Protein AF-A0A8W8LJ00-F1 (afdb_monomer)

Mean predicted aligned error: 9.7 Å

Nearest PDB structures (foldseek):
  7pic-assembly1_A  TM=2.547E-01  e=9.062E+00  Mycoplasmoides pneumoniae M129

Structure (mmCIF, N/CA/C/O backbone):
data_AF-A0A8W8LJ00-F1
#
_entry.id   AF-A0A8W8LJ00-F1
#
loop_
_atom_site.group_PDB
_atom_site.id
_atom_site.type_symbol
_atom_site.label_atom_id
_atom_site.label_alt_id
_atom_site.label_comp_id
_atom_site.label_asym_id
_atom_site.label_entity_id
_atom_site.label_seq_id
_atom_site.pdbx_PDB_ins_code
_atom_site.Cartn_x
_atom_site.Cartn_y
_atom_site.Cartn_z
_atom_site.occupancy
_atom_site.B_iso_or_equiv
_atom_site.auth_seq_id
_atom_site.auth_comp_id
_atom_site.auth_asym_id
_atom_site.auth_atom_id
_atom_site.pdbx_PDB_model_num
ATOM 1 N N . THR A 1 1 ? -3.989 -19.720 -10.627 1.00 68.12 1 THR A N 1
ATOM 2 C CA . THR A 1 1 ? -3.334 -18.5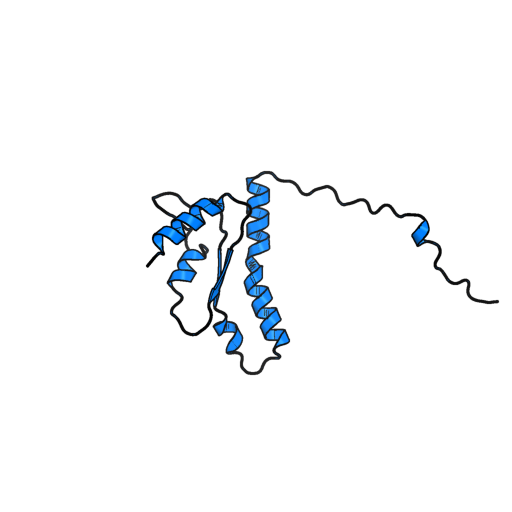19 -10.077 1.00 68.12 1 THR A CA 1
ATOM 3 C C . THR A 1 1 ? -3.760 -18.371 -8.631 1.00 68.12 1 THR A C 1
ATOM 5 O O . THR A 1 1 ? -4.841 -18.820 -8.272 1.00 68.12 1 THR A O 1
ATOM 8 N N . ASP A 1 2 ? -2.884 -17.830 -7.802 1.00 89.31 2 ASP A N 1
ATOM 9 C CA . ASP A 1 2 ? -2.970 -17.682 -6.340 1.00 89.31 2 ASP A CA 1
ATOM 10 C C . ASP A 1 2 ? -3.616 -16.356 -5.892 1.00 89.31 2 ASP A C 1
ATOM 12 O O . ASP A 1 2 ? -3.617 -16.014 -4.712 1.00 89.31 2 ASP A O 1
ATOM 16 N N . MET A 1 3 ? -4.223 -15.628 -6.835 1.00 89.81 3 MET A N 1
ATOM 17 C CA . MET A 1 3 ? -4.855 -14.330 -6.599 1.00 89.81 3 MET A CA 1
ATOM 18 C C . MET A 1 3 ? -5.881 -14.336 -5.448 1.00 89.81 3 MET A C 1
ATOM 20 O O . MET A 1 3 ? -5.798 -13.458 -4.593 1.00 89.81 3 MET A O 1
ATOM 24 N N . PRO A 1 4 ? -6.810 -15.311 -5.332 1.00 91.50 4 PRO A N 1
ATOM 25 C CA . PRO A 1 4 ? -7.761 -15.327 -4.216 1.00 91.50 4 PRO A CA 1
ATOM 26 C C . PRO A 1 4 ? -7.085 -15.415 -2.840 1.00 91.50 4 PRO A C 1
ATOM 28 O O . PRO A 1 4 ? -7.538 -14.783 -1.884 1.00 91.50 4 PRO A O 1
ATOM 31 N N . GLN A 1 5 ? -6.001 -16.190 -2.743 1.00 94.31 5 GLN A N 1
ATOM 32 C CA . GLN A 1 5 ? -5.208 -16.350 -1.527 1.00 94.31 5 GLN A CA 1
ATOM 33 C C . GLN A 1 5 ? -4.445 -15.062 -1.202 1.00 94.31 5 GLN A C 1
ATOM 35 O O . GLN A 1 5 ? -4.413 -14.654 -0.042 1.00 94.31 5 GLN A O 1
ATOM 40 N N . THR A 1 6 ? -3.897 -14.392 -2.216 1.00 94.50 6 THR A N 1
ATOM 41 C CA . THR A 1 6 ? -3.239 -13.087 -2.073 1.00 94.50 6 THR A CA 1
ATOM 42 C C . THR A 1 6 ? -4.218 -12.019 -1.585 1.00 94.50 6 THR A C 1
ATOM 44 O O . THR A 1 6 ? -3.932 -11.345 -0.596 1.00 94.50 6 THR A O 1
ATOM 47 N N . CYS A 1 7 ? -5.414 -11.924 -2.179 1.00 93.25 7 CYS A N 1
ATOM 48 C CA . CYS A 1 7 ? -6.451 -10.998 -1.716 1.00 93.25 7 CYS A CA 1
ATOM 49 C C . CYS A 1 7 ? -6.849 -11.273 -0.260 1.00 93.25 7 CYS A C 1
ATOM 51 O O . CYS A 1 7 ? -6.985 -10.350 0.539 1.00 93.25 7 CYS A O 1
ATOM 53 N N . GLU A 1 8 ? -7.019 -12.545 0.114 1.00 95.12 8 GLU A N 1
ATOM 54 C CA . GLU A 1 8 ? -7.324 -12.927 1.496 1.00 95.12 8 GLU A CA 1
ATOM 55 C C . GLU A 1 8 ? -6.205 -12.533 2.469 1.00 95.12 8 GLU A C 1
ATOM 57 O O . GLU A 1 8 ? -6.487 -12.014 3.552 1.00 95.12 8 GLU A O 1
ATOM 62 N N . ALA A 1 9 ? -4.943 -12.736 2.087 1.00 95.62 9 ALA A N 1
ATOM 63 C CA . ALA A 1 9 ? -3.793 -12.351 2.895 1.00 95.62 9 ALA A CA 1
ATOM 64 C C . ALA A 1 9 ? -3.729 -10.831 3.108 1.00 95.62 9 ALA A C 1
ATOM 66 O O . ALA A 1 9 ? -3.558 -10.391 4.245 1.00 95.62 9 ALA A O 1
ATOM 67 N N . ILE A 1 10 ? -3.940 -10.038 2.054 1.00 95.94 10 ILE A N 1
ATOM 68 C CA . ILE A 1 10 ? -3.941 -8.568 2.126 1.00 95.94 10 ILE A CA 1
ATOM 69 C C . ILE A 1 10 ? -5.099 -8.069 2.996 1.00 95.94 10 ILE A C 1
ATOM 71 O O . ILE A 1 10 ? -4.882 -7.276 3.912 1.00 95.94 10 ILE A O 1
ATOM 75 N N . VAL A 1 11 ? -6.316 -8.591 2.798 1.00 96.00 11 VAL A N 1
ATOM 76 C CA . VAL A 1 11 ? -7.485 -8.226 3.619 1.00 96.00 11 VAL A CA 1
ATOM 77 C C . VAL A 1 11 ? -7.238 -8.521 5.102 1.00 96.00 11 VAL A C 1
ATOM 79 O O . VAL A 1 11 ? -7.583 -7.707 5.957 1.00 96.00 11 VAL A O 1
ATOM 82 N N . ASN A 1 12 ? -6.606 -9.652 5.430 1.00 95.12 12 ASN A N 1
ATOM 83 C CA . ASN A 1 12 ? -6.240 -9.973 6.813 1.00 95.12 12 ASN A CA 1
ATOM 84 C C . ASN A 1 12 ? -5.144 -9.038 7.360 1.00 95.12 12 ASN A C 1
ATOM 86 O O . ASN A 1 12 ? -5.202 -8.621 8.522 1.00 95.12 12 ASN A O 1
ATOM 90 N N . ALA A 1 13 ? -4.161 -8.693 6.529 1.00 96.19 13 ALA A N 1
ATOM 91 C CA . ALA A 1 13 ? -3.052 -7.819 6.891 1.00 96.19 13 ALA A CA 1
ATOM 92 C C . ALA A 1 13 ? -3.459 -6.345 7.058 1.00 96.19 13 ALA A C 1
ATOM 94 O O . ALA A 1 13 ? -2.775 -5.615 7.773 1.00 96.19 13 ALA A O 1
ATOM 95 N N . ALA A 1 14 ? -4.593 -5.912 6.494 1.00 95.44 14 ALA A N 1
ATOM 96 C CA . ALA A 1 14 ? -5.076 -4.526 6.563 1.00 95.44 14 ALA A CA 1
ATOM 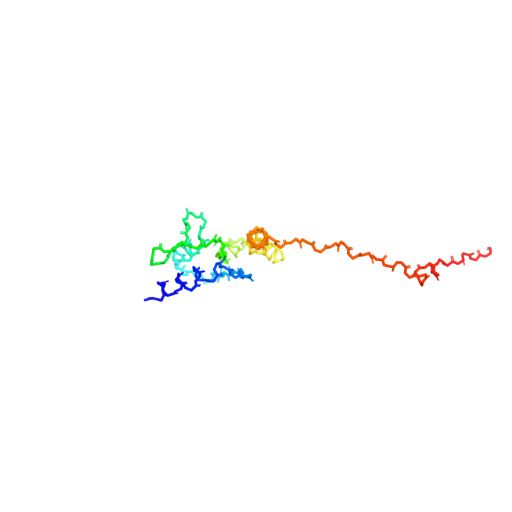97 C C . ALA A 1 14 ? -5.287 -3.998 7.995 1.00 95.44 14 ALA A C 1
ATOM 99 O O . ALA A 1 14 ? -5.273 -2.790 8.236 1.00 95.44 14 ALA A O 1
ATOM 100 N N . SER A 1 15 ? -5.412 -4.890 8.977 1.00 94.81 15 SER A N 1
ATOM 101 C CA . SER A 1 15 ? -5.525 -4.534 10.396 1.00 94.81 15 SER A CA 1
ATOM 102 C C . SER A 1 15 ? -4.173 -4.278 11.095 1.00 94.81 15 SER A C 1
ATOM 104 O O . SER A 1 15 ? -4.145 -3.741 12.209 1.00 94.81 15 SER A O 1
ATOM 106 N N . LEU A 1 16 ? -3.052 -4.645 10.465 1.00 96.50 16 LEU A N 1
ATOM 107 C CA . LEU A 1 16 ? -1.694 -4.603 11.020 1.00 96.50 16 LEU A CA 1
ATOM 108 C C . LEU A 1 16 ? -0.959 -3.300 10.651 1.00 96.50 16 LEU A C 1
ATOM 110 O O . LEU A 1 16 ? -1.313 -2.666 9.658 1.00 96.50 16 LEU A O 1
ATOM 114 N N . PRO A 1 17 ? 0.093 -2.898 11.394 1.00 95.81 17 PRO A N 1
ATOM 115 C CA . PRO A 1 17 ? 0.977 -1.791 11.013 1.00 95.81 17 PRO A CA 1
ATOM 116 C C . PRO A 1 17 ? 1.895 -2.194 9.846 1.00 95.81 17 PRO A C 1
ATOM 118 O O . PRO A 1 17 ? 3.112 -2.279 10.001 1.00 95.81 17 PRO A O 1
ATOM 121 N N . LEU A 1 18 ? 1.304 -2.501 8.694 1.00 96.38 18 LEU A N 1
ATOM 122 C CA . LEU A 1 18 ? 1.982 -2.964 7.492 1.00 96.38 18 LEU A CA 1
ATOM 123 C C . LEU A 1 18 ? 1.492 -2.166 6.282 1.00 96.38 18 LEU A C 1
ATOM 125 O O . LEU A 1 18 ? 0.289 -1.958 6.130 1.00 96.38 18 LEU A O 1
ATOM 129 N N . SER A 1 19 ? 2.447 -1.786 5.438 1.00 95.81 19 SER A N 1
ATOM 130 C CA . SER A 1 19 ? 2.252 -1.287 4.078 1.00 95.81 19 SER A CA 1
ATOM 131 C C . SER A 1 19 ? 3.043 -2.185 3.127 1.00 95.81 19 SER A C 1
ATOM 133 O O . SER A 1 19 ? 4.129 -2.655 3.479 1.00 95.81 19 SER A O 1
ATOM 135 N N . ILE A 1 20 ? 2.495 -2.449 1.949 1.00 95.44 20 ILE A N 1
ATOM 136 C CA . ILE A 1 20 ? 3.018 -3.370 0.942 1.00 95.44 20 ILE A CA 1
ATOM 137 C C . ILE A 1 20 ? 3.229 -2.571 -0.338 1.00 95.44 20 ILE A C 1
ATOM 139 O O . ILE A 1 20 ? 2.303 -1.961 -0.848 1.00 95.44 20 ILE A O 1
ATOM 143 N N . ILE A 1 21 ? 4.440 -2.610 -0.880 1.00 94.88 21 ILE A N 1
ATOM 144 C CA . ILE A 1 21 ? 4.742 -2.029 -2.188 1.00 94.88 21 ILE A CA 1
ATOM 145 C C . ILE A 1 21 ? 5.003 -3.182 -3.151 1.00 94.88 21 ILE A C 1
ATOM 147 O O . ILE A 1 21 ? 5.846 -4.042 -2.877 1.00 94.88 21 ILE A O 1
ATOM 151 N N . ILE A 1 22 ? 4.308 -3.186 -4.284 1.00 93.81 22 ILE A N 1
ATOM 152 C CA . ILE A 1 22 ? 4.499 -4.146 -5.368 1.00 93.81 22 ILE A CA 1
ATOM 153 C C . ILE A 1 22 ? 5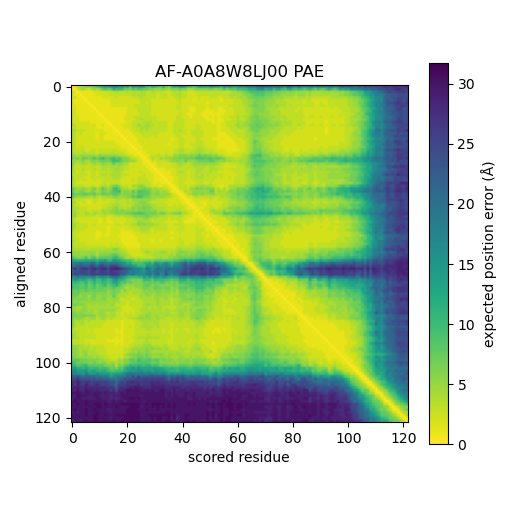.105 -3.401 -6.557 1.00 93.81 22 ILE A C 1
ATOM 155 O O . ILE A 1 22 ? 4.479 -2.519 -7.132 1.00 93.81 22 ILE A O 1
ATOM 159 N N . VAL A 1 23 ? 6.325 -3.771 -6.951 1.00 92.75 23 VAL A N 1
ATOM 160 C CA . VAL A 1 23 ? 6.999 -3.170 -8.112 1.00 92.75 23 VAL A CA 1
ATOM 161 C C . VAL A 1 23 ? 6.947 -4.133 -9.293 1.00 92.75 23 VAL A C 1
ATOM 163 O O . VAL A 1 23 ? 7.544 -5.210 -9.256 1.00 92.75 23 VAL A O 1
ATOM 166 N N . GLY A 1 24 ? 6.244 -3.737 -10.352 1.00 92.44 24 GLY A N 1
ATOM 167 C CA . GLY A 1 24 ? 6.164 -4.487 -11.603 1.00 92.44 24 GLY A CA 1
ATOM 168 C C . GLY A 1 24 ? 7.374 -4.213 -12.495 1.00 92.44 24 GLY A C 1
ATOM 169 O O . GLY A 1 24 ? 7.621 -3.069 -12.873 1.00 92.44 24 GLY A O 1
ATOM 170 N N . VAL A 1 25 ? 8.120 -5.255 -12.868 1.00 90.94 25 VAL A N 1
ATOM 171 C CA . VAL A 1 25 ? 9.271 -5.160 -13.784 1.00 90.94 25 VAL A CA 1
ATOM 172 C C . VAL A 1 25 ? 9.005 -5.910 -15.091 1.00 90.94 25 VAL A C 1
ATOM 174 O O . VAL A 1 25 ? 8.368 -6.962 -15.095 1.00 90.94 25 VAL A O 1
ATOM 177 N N . GLY A 1 26 ? 9.514 -5.378 -16.205 1.00 89.19 26 GLY A N 1
ATOM 178 C CA . GLY A 1 26 ? 9.322 -5.948 -17.5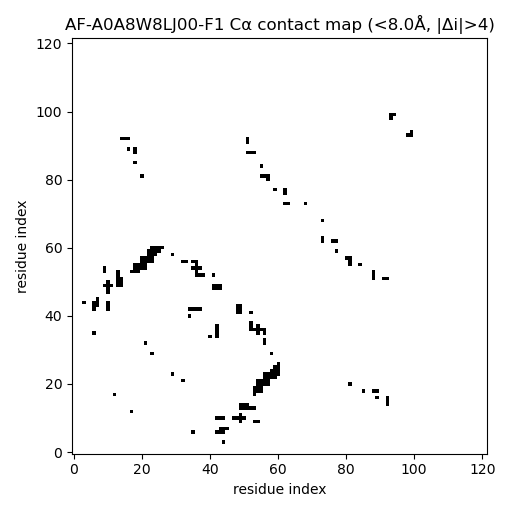42 1.00 89.19 26 GLY A CA 1
ATOM 179 C C . GLY A 1 26 ? 7.955 -5.646 -18.171 1.00 89.19 26 GLY A C 1
ATOM 180 O O . GLY A 1 26 ? 7.220 -4.757 -17.733 1.00 89.19 26 GLY A O 1
ATOM 181 N N . ASP A 1 27 ? 7.623 -6.406 -19.215 1.00 89.50 27 ASP A N 1
ATOM 182 C CA . ASP A 1 27 ? 6.500 -6.128 -20.127 1.00 89.50 27 ASP A CA 1
ATOM 183 C C . ASP A 1 27 ? 5.289 -7.050 -19.911 1.00 89.50 27 ASP A C 1
ATOM 185 O O . ASP A 1 27 ? 4.470 -7.245 -20.806 1.00 89.50 27 ASP A O 1
ATOM 189 N N . ALA A 1 28 ? 5.170 -7.647 -18.723 1.00 90.25 28 ALA A N 1
ATOM 190 C CA . ALA A 1 28 ? 4.020 -8.477 -18.380 1.00 90.25 28 ALA A CA 1
ATOM 191 C C . ALA A 1 28 ? 2.734 -7.642 -18.225 1.00 90.25 28 ALA A C 1
ATOM 193 O O . ALA A 1 28 ? 2.774 -6.434 -17.972 1.00 90.25 28 ALA A O 1
ATOM 194 N N . ASP A 1 29 ? 1.589 -8.307 -18.347 1.00 89.69 29 ASP A N 1
ATOM 195 C CA . ASP A 1 29 ? 0.295 -7.720 -18.013 1.00 89.69 29 ASP A CA 1
ATOM 196 C C . ASP A 1 29 ? 0.162 -7.561 -16.486 1.00 89.69 29 ASP A C 1
ATOM 198 O O . ASP A 1 29 ? 0.419 -8.502 -15.730 1.00 89.69 29 ASP A O 1
ATOM 202 N N . PHE A 1 30 ? -0.207 -6.359 -16.043 1.00 91.56 30 PHE A N 1
ATOM 203 C CA . PHE A 1 30 ? -0.290 -5.972 -14.633 1.00 91.56 30 PHE A CA 1
ATOM 204 C C . PHE A 1 30 ? -1.712 -5.629 -14.174 1.00 91.56 30 PHE A C 1
ATOM 206 O O . PHE A 1 30 ? -1.876 -5.188 -13.041 1.00 91.56 30 PHE A O 1
ATOM 213 N N . GLU A 1 31 ? -2.741 -5.904 -14.982 1.00 89.56 31 GLU A N 1
ATOM 214 C CA . GLU A 1 31 ? -4.153 -5.711 -14.599 1.00 89.56 31 GLU A CA 1
ATOM 215 C C . GLU A 1 31 ? -4.477 -6.311 -13.221 1.00 89.56 31 GLU A C 1
ATOM 217 O O . GLU A 1 31 ? -5.111 -5.697 -12.367 1.00 89.56 31 GLU A O 1
ATOM 222 N N . ALA A 1 32 ? -3.949 -7.505 -12.958 1.00 89.38 32 ALA A N 1
ATOM 223 C CA . ALA A 1 32 ? -4.074 -8.192 -11.680 1.00 89.38 32 ALA A CA 1
ATOM 224 C C . ALA A 1 32 ? -3.504 -7.403 -10.483 1.00 89.38 32 ALA A C 1
ATOM 226 O O . ALA A 1 32 ? -4.018 -7.542 -9.377 1.00 89.38 32 ALA A O 1
ATOM 227 N N . MET A 1 33 ? -2.440 -6.624 -10.679 1.00 90.06 33 MET A N 1
ATOM 228 C CA . MET A 1 33 ? -1.806 -5.841 -9.613 1.00 90.06 33 MET A CA 1
ATOM 229 C C . MET A 1 33 ? -2.556 -4.536 -9.351 1.00 90.06 33 MET A C 1
ATOM 231 O O . MET A 1 33 ? -2.701 -4.173 -8.190 1.00 90.06 33 MET A O 1
ATOM 235 N N . ASN A 1 34 ? -3.134 -3.921 -10.388 1.00 87.25 34 ASN A N 1
ATOM 236 C CA . ASN A 1 34 ? -4.021 -2.760 -10.241 1.00 87.25 34 ASN A CA 1
ATOM 237 C C . ASN A 1 34 ? -5.247 -3.095 -9.372 1.00 87.25 34 ASN A C 1
ATOM 239 O O . ASN A 1 34 ? -5.720 -2.274 -8.598 1.00 87.25 34 ASN A O 1
ATOM 243 N N . ILE A 1 35 ? -5.739 -4.338 -9.441 1.00 88.50 35 ILE A N 1
ATOM 244 C CA . ILE A 1 35 ? -6.825 -4.809 -8.564 1.00 88.50 35 ILE A CA 1
ATOM 245 C C . ILE A 1 35 ? -6.382 -4.872 -7.093 1.00 88.50 35 ILE A C 1
ATOM 247 O O . ILE A 1 35 ? -7.198 -4.648 -6.199 1.00 88.50 35 ILE A O 1
ATOM 251 N N . LEU A 1 36 ? -5.120 -5.225 -6.827 1.00 90.94 36 LEU A N 1
ATOM 252 C CA . LEU A 1 36 ? -4.603 -5.338 -5.460 1.00 90.94 36 LEU A CA 1
ATOM 253 C C . LEU A 1 36 ? -4.366 -3.979 -4.802 1.00 90.94 36 LEU A C 1
ATOM 255 O O . LEU A 1 36 ? -4.418 -3.927 -3.576 1.00 90.94 36 LEU A O 1
ATOM 259 N N . ASP A 1 37 ? -4.133 -2.940 -5.605 1.00 88.94 37 ASP A N 1
ATOM 260 C CA . ASP A 1 37 ? -3.856 -1.563 -5.182 1.00 88.94 37 ASP A CA 1
ATOM 261 C C . ASP A 1 37 ? -5.007 -0.930 -4.393 1.00 88.94 37 ASP A C 1
ATOM 263 O O . ASP A 1 37 ? -4.791 -0.145 -3.492 1.00 88.94 37 ASP A O 1
ATOM 267 N N . GLY A 1 38 ? -6.254 -1.336 -4.658 1.00 81.75 38 GLY A N 1
ATOM 268 C CA . GLY A 1 38 ? -7.389 -0.981 -3.797 1.00 81.75 38 GLY A CA 1
ATOM 269 C C . GLY A 1 38 ? -7.927 0.452 -3.930 1.00 81.75 38 GLY A C 1
ATOM 270 O O . GLY A 1 38 ? -8.973 0.734 -3.331 1.00 81.75 38 GLY A O 1
ATOM 271 N N . ASP A 1 39 ? -7.299 1.288 -4.763 1.00 81.12 39 ASP A N 1
ATOM 272 C CA . ASP A 1 39 ? -7.669 2.684 -5.039 1.00 81.12 39 ASP A CA 1
ATOM 273 C C . ASP A 1 39 ? -9.080 2.857 -5.610 1.00 81.12 39 ASP A C 1
ATOM 275 O O . ASP A 1 39 ? -9.903 3.600 -5.067 1.00 81.12 39 ASP A O 1
ATOM 279 N N . ASP A 1 40 ? -9.392 2.141 -6.695 1.00 80.19 40 ASP A N 1
ATOM 280 C CA . ASP A 1 40 ? -10.700 2.233 -7.353 1.00 80.19 40 ASP A CA 1
ATOM 281 C C . ASP A 1 40 ? -11.794 1.527 -6.542 1.00 80.19 40 ASP A C 1
ATOM 283 O O . ASP A 1 40 ? -12.936 1.988 -6.431 1.00 80.19 40 ASP A O 1
ATOM 287 N N . VAL A 1 41 ? -11.457 0.358 -5.992 1.00 84.50 41 VAL A N 1
ATOM 288 C CA . VAL A 1 41 ? -12.389 -0.512 -5.276 1.00 84.50 41 VAL A CA 1
ATOM 289 C C . VAL A 1 41 ? -11.687 -1.136 -4.083 1.00 84.50 41 VAL A C 1
ATOM 291 O O . VAL A 1 41 ? -10.744 -1.909 -4.230 1.00 84.50 41 VAL A O 1
ATOM 294 N N . ARG A 1 42 ? -12.241 -0.891 -2.889 1.00 90.56 42 ARG A N 1
ATOM 295 C CA . ARG A 1 42 ? -11.741 -1.475 -1.641 1.00 90.56 42 ARG A CA 1
ATOM 296 C C . ARG A 1 42 ? -11.628 -2.995 -1.770 1.00 90.56 42 ARG A C 1
ATOM 298 O O . ARG A 1 42 ? -12.637 -3.684 -1.953 1.00 90.56 42 ARG A O 1
ATOM 305 N N . LEU A 1 43 ? -10.411 -3.511 -1.600 1.00 92.62 43 LEU A N 1
ATOM 306 C CA . LEU A 1 43 ? -10.139 -4.938 -1.715 1.00 92.62 43 LEU A CA 1
ATOM 307 C C . LEU A 1 43 ? -11.018 -5.746 -0.750 1.00 92.62 43 LEU A C 1
ATOM 309 O O . LEU A 1 43 ? -11.194 -5.389 0.420 1.00 92.62 43 LEU A O 1
ATOM 313 N N . SER A 1 44 ? -11.571 -6.854 -1.240 1.00 91.81 44 SER A N 1
ATOM 314 C CA . SER A 1 44 ? -12.413 -7.739 -0.442 1.00 91.81 44 SER A CA 1
ATOM 315 C C . SER A 1 44 ? -12.113 -9.207 -0.706 1.00 91.81 44 SER A C 1
ATOM 317 O O . SER A 1 44 ? -11.686 -9.604 -1.789 1.00 91.81 44 SER A O 1
ATOM 319 N N . SER A 1 45 ? -12.334 -10.033 0.313 1.00 91.94 45 SER A N 1
ATOM 320 C CA . SER A 1 45 ? -12.209 -11.482 0.218 1.00 91.94 45 SER A CA 1
ATOM 321 C C . SER A 1 45 ? -13.256 -12.150 1.098 1.00 91.94 45 SER A C 1
ATOM 323 O O . SER A 1 45 ? -13.429 -11.800 2.268 1.00 91.94 45 SER A O 1
ATOM 325 N N . ARG A 1 46 ? -13.992 -13.110 0.520 1.00 89.31 46 ARG A N 1
ATOM 326 C CA . ARG A 1 46 ? -15.047 -13.888 1.199 1.00 89.31 46 ARG A CA 1
ATOM 327 C C . ARG A 1 46 ? -16.074 -13.011 1.939 1.00 89.31 46 ARG A C 1
ATOM 329 O O . ARG A 1 46 ? -16.493 -13.335 3.047 1.00 89.31 46 ARG A O 1
ATOM 336 N N . GLY A 1 47 ? -16.450 -11.879 1.339 1.00 88.75 47 GLY A N 1
ATOM 337 C CA . GLY A 1 47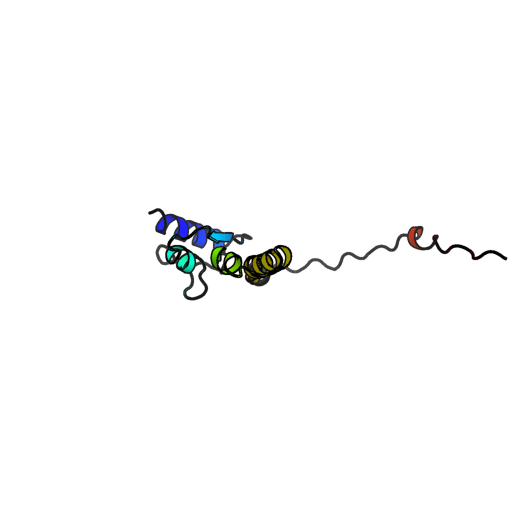 ? -17.431 -10.941 1.897 1.00 88.75 47 GLY A CA 1
ATOM 338 C C . GLY A 1 47 ? -16.904 -10.011 2.996 1.00 88.75 47 GLY A C 1
ATOM 339 O O . GLY A 1 47 ? -17.687 -9.251 3.560 1.00 88.75 47 GLY A O 1
ATOM 340 N N . ARG A 1 48 ? -15.600 -10.038 3.304 1.00 92.94 48 ARG A N 1
ATOM 341 C CA . ARG A 1 48 ? -14.949 -9.063 4.191 1.00 92.94 48 ARG A CA 1
ATOM 342 C C . ARG A 1 48 ? -14.132 -8.074 3.374 1.00 92.94 48 ARG A C 1
ATOM 344 O O . ARG A 1 48 ? -13.360 -8.488 2.512 1.00 92.94 48 ARG A O 1
ATOM 351 N N . TYR A 1 49 ? -14.288 -6.793 3.675 1.00 94.31 49 TYR A N 1
ATOM 352 C CA . TYR A 1 49 ? -13.483 -5.721 3.099 1.00 94.31 49 TYR A CA 1
ATOM 353 C C . TYR A 1 49 ? -12.222 -5.492 3.931 1.00 94.31 49 TYR A C 1
ATOM 355 O O . TYR A 1 49 ? -12.241 -5.678 5.150 1.00 94.31 49 TYR A O 1
ATOM 363 N N . ALA A 1 50 ? -11.141 -5.081 3.273 1.00 94.56 50 ALA A N 1
ATOM 364 C CA . ALA A 1 50 ? -9.951 -4.583 3.946 1.00 94.56 50 ALA A CA 1
ATOM 365 C C . ALA A 1 50 ? -10.305 -3.348 4.794 1.00 94.56 50 ALA A C 1
ATOM 367 O O . ALA A 1 50 ? -11.029 -2.461 4.340 1.00 94.56 50 ALA A O 1
ATOM 368 N N . GLU A 1 51 ? -9.800 -3.288 6.029 1.00 93.75 51 GLU A N 1
ATOM 369 C CA . GLU A 1 51 ? -10.069 -2.174 6.955 1.00 93.75 51 GLU A CA 1
ATOM 370 C C . GLU A 1 51 ? -9.493 -0.840 6.457 1.00 93.75 51 GLU A C 1
ATOM 372 O O . GLU A 1 51 ? -10.004 0.228 6.791 1.00 93.75 51 GLU A O 1
ATOM 377 N N . ARG A 1 52 ? -8.401 -0.905 5.693 1.00 93.75 52 ARG A N 1
ATOM 378 C CA . ARG A 1 52 ? -7.633 0.226 5.171 1.00 93.75 52 ARG A CA 1
ATOM 379 C C . ARG A 1 52 ? -6.990 -0.175 3.855 1.00 93.75 52 ARG A C 1
ATOM 381 O O . ARG A 1 52 ? -6.855 -1.373 3.595 1.00 93.75 52 ARG A O 1
ATOM 388 N N . ASP A 1 53 ? -6.550 0.822 3.096 1.00 93.06 53 ASP A N 1
ATOM 389 C CA . ASP A 1 53 ? -5.591 0.557 2.036 1.00 93.06 53 ASP A CA 1
ATOM 390 C C . ASP A 1 53 ? -4.205 0.302 2.593 1.00 93.06 53 ASP A C 1
ATOM 392 O O . ASP A 1 53 ? -3.801 0.953 3.565 1.00 93.06 53 ASP A O 1
ATOM 396 N N . ILE A 1 54 ? -3.514 -0.666 2.004 1.00 94.81 54 ILE A N 1
ATOM 397 C CA . ILE A 1 54 ? -2.160 -1.046 2.412 1.00 94.81 54 ILE A CA 1
ATOM 398 C C . ILE A 1 54 ? -1.270 -1.452 1.240 1.00 94.81 54 ILE A C 1
ATOM 400 O O . ILE A 1 54 ? -0.129 -1.831 1.497 1.00 94.81 54 ILE A O 1
ATOM 404 N N . VAL A 1 55 ? -1.773 -1.483 0.008 1.00 95.25 55 VAL A N 1
ATOM 405 C CA . VAL A 1 55 ? -0.998 -1.900 -1.165 1.00 95.25 55 VAL A CA 1
ATOM 406 C C . VAL A 1 55 ? -0.722 -0.661 -2.000 1.00 95.25 55 VAL A C 1
ATOM 408 O O . VAL A 1 55 ? -1.579 0.194 -2.075 1.00 95.25 55 VAL A O 1
ATOM 411 N N . GLN A 1 56 ? 0.488 -0.564 -2.544 1.00 94.62 56 GLN A N 1
ATOM 412 C CA . GLN A 1 56 ? 0.850 0.403 -3.576 1.00 94.62 56 GLN A CA 1
ATOM 413 C C . GLN A 1 56 ? 1.470 -0.361 -4.744 1.00 94.62 56 GLN A C 1
ATOM 415 O O . GLN A 1 56 ? 2.516 -1.007 -4.566 1.00 94.62 56 GLN A O 1
ATOM 420 N N . PHE A 1 57 ? 0.873 -0.301 -5.930 1.00 93.56 57 PHE A N 1
ATOM 421 C CA . PHE A 1 57 ? 1.428 -0.898 -7.139 1.00 93.56 57 PHE A CA 1
ATOM 422 C C . PHE A 1 57 ? 2.160 0.133 -8.007 1.00 93.56 57 PHE A C 1
ATOM 424 O O . PHE A 1 57 ? 1.638 1.184 -8.352 1.00 93.56 57 PHE A O 1
ATOM 431 N N . VAL A 1 58 ? 3.398 -0.186 -8.408 1.00 92.31 58 VAL A N 1
ATOM 432 C CA . VAL A 1 58 ? 4.214 0.689 -9.265 1.00 92.31 58 VAL A CA 1
ATOM 433 C C . VAL A 1 58 ? 4.788 -0.083 -10.458 1.00 92.31 58 VAL A C 1
ATOM 435 O O . VAL A 1 58 ? 5.702 -0.902 -10.287 1.00 92.31 58 VAL A O 1
ATOM 438 N N . PRO A 1 59 ? 4.330 0.183 -11.695 1.00 92.31 59 PRO A N 1
ATOM 439 C CA . PRO A 1 59 ? 4.923 -0.384 -12.903 1.00 92.31 59 PRO A CA 1
ATOM 440 C C . PRO A 1 59 ? 6.220 0.354 -13.283 1.00 92.31 59 PRO A C 1
ATOM 442 O O . PRO A 1 59 ? 6.214 1.428 -13.880 1.00 92.31 59 PRO A O 1
ATOM 445 N N . MET A 1 60 ? 7.379 -0.255 -13.013 1.00 88.50 60 MET A N 1
ATOM 446 C CA . MET A 1 60 ? 8.701 0.363 -13.222 1.00 88.50 60 MET A CA 1
ATOM 447 C C . MET A 1 60 ? 8.944 0.812 -14.675 1.00 88.50 60 MET A C 1
ATOM 449 O O . MET A 1 60 ? 9.644 1.798 -14.919 1.00 88.50 60 MET A O 1
ATOM 453 N N . ARG A 1 61 ? 8.364 0.107 -15.657 1.00 87.12 61 ARG A N 1
ATOM 454 C CA . ARG A 1 61 ? 8.533 0.407 -17.091 1.00 87.12 61 ARG A CA 1
ATOM 455 C C . ARG A 1 61 ? 8.067 1.811 -17.487 1.00 87.12 61 ARG A C 1
ATOM 457 O O . ARG A 1 61 ? 8.662 2.400 -18.387 1.00 87.12 61 ARG A O 1
ATOM 464 N N . GLU A 1 62 ? 7.082 2.373 -16.788 1.00 84.50 62 GLU A N 1
ATOM 465 C CA . GLU A 1 62 ? 6.545 3.713 -17.072 1.00 84.50 62 GLU A CA 1
ATOM 466 C C . GLU A 1 62 ? 7.570 4.828 -16.810 1.00 84.50 62 GLU A C 1
ATOM 468 O O . GLU A 1 62 ? 7.486 5.918 -17.378 1.00 84.50 62 GLU A O 1
ATOM 473 N N . PHE A 1 63 ? 8.600 4.521 -16.017 1.00 80.69 63 PHE A N 1
ATOM 474 C CA . PHE A 1 63 ? 9.670 5.444 -15.643 1.00 80.69 63 PHE A CA 1
ATOM 475 C C . PHE A 1 63 ? 10.968 5.186 -16.419 1.00 80.69 63 PHE A C 1
ATOM 477 O O . PHE A 1 63 ? 11.764 6.103 -16.604 1.00 80.69 63 PHE A O 1
ATOM 484 N N . MET A 1 64 ? 11.174 3.965 -16.927 1.00 74.56 64 MET A N 1
ATOM 485 C CA . MET A 1 64 ? 12.367 3.599 -17.707 1.00 74.56 64 MET A CA 1
ATOM 486 C C . MET A 1 64 ? 12.314 4.078 -19.168 1.00 74.56 64 MET A C 1
ATOM 488 O O . MET A 1 64 ? 13.358 4.322 -19.769 1.00 74.56 64 MET A O 1
ATOM 492 N N . GLY A 1 65 ? 11.115 4.234 -19.744 1.00 62.19 65 GLY A N 1
ATOM 493 C CA . GLY A 1 65 ? 10.910 4.632 -21.145 1.00 62.19 65 GLY A CA 1
ATOM 494 C C . GLY A 1 65 ? 11.138 6.118 -21.454 1.00 62.19 65 GLY A C 1
ATOM 495 O O . GLY A 1 65 ? 11.136 6.503 -22.623 1.00 62.19 65 GLY A O 1
ATOM 496 N N . ARG A 1 66 ? 11.382 6.962 -20.440 1.00 61.97 66 ARG A N 1
ATOM 497 C CA . ARG A 1 66 ? 11.793 8.371 -20.611 1.00 61.97 66 ARG A CA 1
ATOM 498 C C . ARG A 1 66 ? 13.283 8.435 -20.968 1.00 61.97 66 ARG A C 1
ATOM 500 O O . ARG A 1 66 ? 14.111 8.997 -20.254 1.00 61.97 66 ARG A O 1
ATOM 507 N N . ALA A 1 67 ? 13.627 7.767 -22.068 1.00 49.09 67 ALA A N 1
ATOM 508 C CA . ALA A 1 67 ? 14.974 7.597 -22.588 1.00 49.09 67 ALA A CA 1
ATOM 509 C C . ALA A 1 67 ? 15.534 8.954 -23.047 1.00 49.09 67 ALA A C 1
ATOM 511 O O . ALA A 1 67 ? 15.335 9.387 -24.179 1.00 49.09 67 ALA A O 1
ATOM 512 N N . GLY A 1 68 ? 16.195 9.647 -22.123 1.00 57.91 68 GLY A N 1
ATOM 513 C CA . GLY A 1 68 ? 16.769 10.977 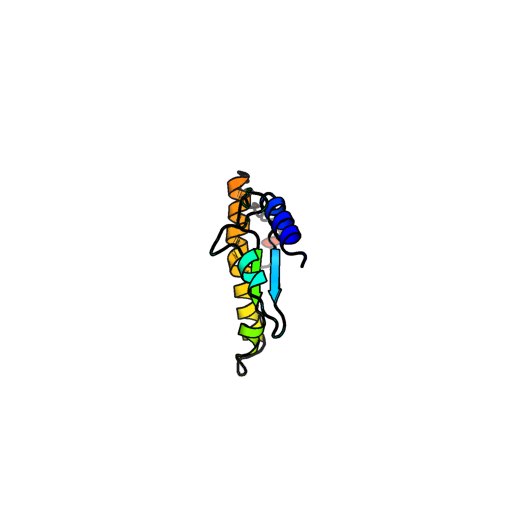-22.322 1.00 57.91 68 GLY A CA 1
ATOM 514 C C . GLY A 1 68 ? 17.062 11.713 -21.012 1.00 57.91 68 GLY A C 1
ATOM 515 O O . GLY A 1 68 ? 17.871 12.638 -21.002 1.00 57.91 68 GLY A O 1
ATOM 516 N N . GLU A 1 69 ? 16.450 11.291 -19.903 1.00 64.94 69 GLU A N 1
ATOM 517 C CA . GLU A 1 69 ? 16.637 11.918 -18.594 1.00 64.94 69 GLU A CA 1
ATOM 518 C C . GLU A 1 69 ? 17.798 11.302 -17.793 1.00 64.94 69 GLU A C 1
ATOM 520 O O . GLU A 1 69 ? 18.163 10.135 -17.945 1.00 64.94 69 GLU A O 1
ATOM 525 N N . ASN A 1 70 ? 18.399 12.119 -16.923 1.00 78.75 70 ASN A N 1
ATOM 526 C CA . ASN A 1 70 ? 19.452 11.713 -15.992 1.00 78.75 70 ASN A CA 1
ATOM 527 C C . ASN A 1 70 ? 18.962 10.530 -15.122 1.00 78.75 70 ASN A C 1
ATOM 529 O O . ASN A 1 70 ? 17.894 10.652 -14.518 1.00 78.75 70 ASN A O 1
ATOM 533 N N . PRO A 1 71 ? 19.730 9.430 -14.975 1.00 78.81 71 PRO A N 1
ATOM 534 C CA . PRO A 1 71 ? 19.360 8.294 -14.123 1.00 78.81 71 PRO A CA 1
ATOM 535 C C . PRO A 1 71 ? 18.933 8.678 -12.698 1.00 78.81 71 PRO A C 1
ATOM 537 O O . PRO A 1 71 ? 18.036 8.058 -12.132 1.00 78.81 71 PRO A O 1
ATOM 540 N N . ALA A 1 72 ? 19.526 9.735 -12.131 1.00 81.69 72 ALA A N 1
ATOM 541 C CA . ALA A 1 72 ? 19.151 10.247 -10.814 1.00 81.69 72 ALA A CA 1
ATOM 542 C C . ALA A 1 72 ? 17.736 10.857 -10.787 1.00 81.69 72 ALA A C 1
ATOM 544 O O . ALA A 1 72 ? 17.032 10.736 -9.787 1.00 81.69 72 ALA A O 1
ATOM 545 N N . ALA A 1 73 ? 17.300 11.487 -11.881 1.00 81.19 73 ALA A N 1
ATOM 546 C CA . ALA A 1 73 ? 15.951 12.037 -12.001 1.00 81.19 73 ALA A CA 1
ATOM 547 C C . ALA A 1 73 ? 14.908 10.916 -12.110 1.00 81.19 73 ALA A C 1
ATOM 549 O O . ALA A 1 73 ? 13.903 10.950 -11.406 1.00 81.19 73 ALA A O 1
ATOM 550 N N . ILE A 1 74 ? 15.193 9.878 -12.903 1.00 80.44 74 ILE A N 1
ATOM 551 C CA . ILE A 1 74 ? 14.335 8.688 -13.019 1.00 80.44 74 ILE A CA 1
ATOM 552 C C . ILE A 1 74 ? 14.186 8.002 -11.656 1.00 80.44 74 ILE A C 1
ATOM 554 O O . ILE A 1 74 ? 13.076 7.665 -11.249 1.00 80.44 74 ILE A O 1
ATOM 558 N N . GLN A 1 75 ? 15.288 7.849 -10.914 1.00 83.19 75 GLN A N 1
ATOM 559 C CA . GLN A 1 75 ? 15.255 7.281 -9.568 1.00 83.19 75 GLN A CA 1
ATOM 560 C C . GLN A 1 75 ? 14.427 8.134 -8.598 1.00 83.19 75 GLN A C 1
ATOM 562 O O . GLN A 1 75 ? 13.687 7.578 -7.791 1.00 83.19 75 GLN A O 1
ATOM 567 N N . ALA A 1 76 ? 14.531 9.463 -8.672 1.00 85.62 76 ALA A N 1
ATOM 568 C CA . ALA A 1 76 ? 13.758 10.362 -7.821 1.00 85.62 76 ALA A CA 1
ATOM 569 C C . ALA A 1 76 ? 12.252 10.285 -8.115 1.00 85.62 76 ALA A C 1
ATOM 571 O O . ALA A 1 76 ? 11.454 10.255 -7.181 1.00 85.62 76 ALA A O 1
ATOM 572 N N . ILE A 1 77 ? 11.864 10.207 -9.392 1.00 85.62 77 ILE A N 1
ATOM 573 C CA . ILE A 1 77 ? 10.459 10.054 -9.794 1.00 85.62 77 ILE A CA 1
ATOM 574 C C . ILE A 1 77 ? 9.928 8.692 -9.341 1.00 85.62 77 ILE A C 1
ATOM 576 O O . ILE A 1 77 ? 8.873 8.630 -8.721 1.00 85.62 77 ILE A O 1
ATOM 580 N N . LEU A 1 78 ? 10.681 7.612 -9.567 1.00 87.25 78 LEU A N 1
ATOM 581 C CA . LEU A 1 78 ? 10.290 6.282 -9.101 1.00 87.25 78 LEU A CA 1
ATOM 582 C C . LEU A 1 78 ? 10.145 6.244 -7.573 1.00 87.25 78 LEU A C 1
ATOM 584 O O . LEU A 1 78 ? 9.178 5.696 -7.060 1.00 87.25 78 LEU A O 1
ATOM 588 N N . ALA A 1 79 ? 11.086 6.847 -6.840 1.00 88.81 79 ALA A N 1
ATOM 589 C CA . ALA A 1 79 ? 11.020 6.927 -5.385 1.00 88.81 79 ALA A CA 1
ATOM 590 C C . ALA A 1 79 ? 9.812 7.740 -4.902 1.00 88.81 79 ALA A C 1
ATOM 592 O O . ALA A 1 79 ? 9.223 7.382 -3.886 1.00 88.81 79 ALA A O 1
ATOM 593 N N . LYS A 1 80 ? 9.437 8.807 -5.622 1.00 88.94 80 LYS A N 1
ATOM 594 C CA . LYS A 1 80 ? 8.216 9.567 -5.339 1.00 88.94 80 LYS A CA 1
ATOM 595 C C . LYS A 1 80 ? 6.988 8.663 -5.455 1.00 88.94 80 LYS A C 1
ATOM 597 O O . LYS A 1 80 ? 6.262 8.560 -4.477 1.00 88.94 80 LYS A O 1
ATOM 602 N N . GLU A 1 81 ? 6.798 7.987 -6.587 1.00 89.00 81 GLU A N 1
ATOM 603 C CA . GLU A 1 81 ? 5.597 7.164 -6.813 1.00 89.00 81 GLU A CA 1
ATOM 604 C C . GLU A 1 81 ? 5.524 5.946 -5.884 1.00 89.00 81 GLU A C 1
ATOM 606 O O . GLU A 1 81 ? 4.460 5.574 -5.406 1.00 89.00 81 GLU A O 1
ATOM 611 N N . VAL A 1 82 ? 6.670 5.352 -5.543 1.00 89.56 82 VAL A N 1
ATOM 612 C CA . VAL A 1 82 ? 6.741 4.252 -4.567 1.00 89.56 82 VAL A CA 1
ATOM 613 C C . VAL A 1 82 ? 6.327 4.688 -3.157 1.00 89.56 82 VAL A C 1
ATOM 615 O O . VAL A 1 82 ? 5.840 3.870 -2.376 1.00 89.56 82 VAL A O 1
ATOM 618 N N . LEU A 1 83 ? 6.561 5.951 -2.799 1.00 91.44 83 LEU A N 1
ATOM 619 C CA . LEU A 1 83 ? 6.341 6.462 -1.446 1.00 91.44 83 LEU A CA 1
ATOM 620 C C . LEU A 1 83 ? 5.093 7.338 -1.314 1.00 91.44 83 LEU A C 1
ATOM 622 O O . LEU A 1 83 ? 4.838 7.811 -0.207 1.00 91.44 83 LEU A O 1
ATOM 626 N N . GLU A 1 84 ? 4.342 7.558 -2.393 1.00 90.06 84 GLU A N 1
ATOM 627 C CA . GLU A 1 84 ? 3.221 8.503 -2.435 1.00 90.06 84 GLU A CA 1
ATOM 628 C C . GLU A 1 84 ? 2.171 8.197 -1.360 1.00 90.06 84 GLU A C 1
ATOM 630 O O . GLU A 1 84 ? 1.764 9.090 -0.618 1.00 90.06 84 GLU A O 1
ATOM 635 N N . GLU A 1 85 ? 1.836 6.920 -1.178 1.00 90.69 85 GLU A N 1
ATOM 636 C CA . GLU A 1 85 ? 0.745 6.512 -0.288 1.00 90.69 85 GLU A CA 1
ATOM 637 C C . GLU A 1 85 ? 1.140 6.172 1.144 1.00 90.69 85 GLU A C 1
ATOM 639 O O . GLU A 1 85 ? 0.316 6.178 2.065 1.00 90.69 85 GLU A O 1
ATOM 644 N N . ILE A 1 86 ? 2.414 5.855 1.362 1.00 93.50 86 ILE A N 1
ATOM 645 C CA . ILE A 1 86 ? 2.900 5.388 2.662 1.00 93.50 86 ILE A CA 1
ATOM 646 C C . ILE A 1 86 ? 2.545 6.357 3.808 1.00 93.50 86 ILE A C 1
ATOM 648 O O . ILE A 1 86 ? 2.145 5.877 4.876 1.00 93.50 86 ILE A O 1
ATOM 652 N N . PRO A 1 87 ? 2.628 7.696 3.645 1.00 94.62 87 PRO A N 1
ATOM 653 C CA . PRO A 1 87 ? 2.201 8.636 4.678 1.00 94.62 87 PRO A CA 1
ATOM 654 C C . PRO A 1 87 ? 0.729 8.477 5.078 1.00 94.62 87 PRO A C 1
ATOM 656 O O . PRO A 1 87 ? 0.420 8.457 6.275 1.00 94.62 87 PRO A O 1
ATOM 659 N N . ASP A 1 88 ? -0.173 8.327 4.110 1.00 93.94 88 ASP A N 1
ATOM 660 C CA . ASP A 1 88 ? -1.609 8.220 4.367 1.00 93.94 88 ASP A CA 1
ATOM 661 C C . ASP A 1 88 ? -1.974 6.861 4.960 1.00 93.94 88 ASP A C 1
ATOM 663 O O . ASP A 1 88 ? -2.713 6.801 5.951 1.00 93.94 88 ASP A O 1
ATOM 667 N N . GLN A 1 89 ? -1.376 5.777 4.461 1.00 94.38 89 GLN A N 1
ATOM 668 C CA . GLN A 1 89 ? -1.536 4.436 5.027 1.00 94.38 89 GLN A CA 1
ATOM 669 C C . GLN A 1 89 ? -1.058 4.383 6.491 1.00 94.38 89 GLN A C 1
ATOM 671 O O . GLN A 1 89 ? -1.758 3.858 7.370 1.00 94.38 89 GLN A O 1
ATOM 676 N N . PHE A 1 90 ? 0.092 5.001 6.786 1.00 95.31 90 PHE A N 1
ATOM 677 C CA . PHE A 1 90 ? 0.626 5.135 8.142 1.00 95.31 90 PHE A CA 1
ATOM 678 C C . PHE A 1 90 ? -0.323 5.918 9.055 1.00 95.31 90 PHE A C 1
ATOM 680 O O . PHE A 1 90 ? -0.666 5.462 10.153 1.00 95.31 90 PHE A O 1
ATOM 687 N N . LEU A 1 91 ? -0.784 7.090 8.609 1.00 94.94 91 LEU A N 1
ATOM 688 C CA . LEU A 1 91 ? -1.707 7.918 9.383 1.00 94.94 91 LEU A CA 1
ATOM 689 C C . LEU A 1 91 ? -3.048 7.213 9.602 1.00 94.94 91 LEU A C 1
ATOM 691 O O . LEU A 1 91 ? -3.617 7.320 10.690 1.00 94.94 91 LEU A O 1
ATOM 695 N N . SER A 1 92 ? -3.537 6.472 8.610 1.00 94.25 92 SER A N 1
ATOM 696 C CA . SER A 1 92 ? -4.761 5.676 8.693 1.00 94.25 92 SER A CA 1
ATOM 697 C C . SER A 1 92 ? -4.660 4.599 9.783 1.00 94.25 92 SER A C 1
ATOM 699 O O . SER A 1 92 ? -5.556 4.473 10.628 1.00 94.25 92 SER A O 1
ATOM 701 N N . TYR A 1 93 ? -3.528 3.888 9.869 1.00 96.50 93 TYR A N 1
ATOM 702 C CA . TYR A 1 93 ? -3.273 2.945 10.964 1.00 96.50 93 TYR A CA 1
ATOM 703 C C . TYR A 1 93 ? -3.225 3.646 12.330 1.00 96.50 93 TYR A C 1
ATOM 705 O O . TYR A 1 93 ? -3.914 3.251 13.271 1.00 96.50 93 TYR A O 1
ATOM 713 N N . MET A 1 94 ? -2.439 4.718 12.449 1.00 96.94 94 MET A N 1
ATOM 714 C CA . MET A 1 94 ? -2.266 5.419 13.724 1.00 96.94 94 MET A CA 1
ATOM 715 C C . MET A 1 94 ? -3.591 5.984 14.252 1.00 96.94 94 MET A C 1
ATOM 717 O O . MET A 1 94 ? -3.908 5.818 15.432 1.00 96.94 94 MET A O 1
ATOM 721 N N . LYS A 1 95 ? -4.398 6.599 13.376 1.00 94.44 95 LYS A N 1
ATOM 722 C CA . LYS A 1 95 ? -5.718 7.149 13.717 1.00 94.44 95 LYS A CA 1
ATOM 723 C C . LYS A 1 95 ? -6.703 6.050 14.118 1.00 94.44 95 LYS A C 1
ATOM 725 O O . LYS A 1 95 ? -7.332 6.174 15.166 1.00 94.44 95 LYS A O 1
ATOM 730 N N . SER A 1 96 ? -6.804 4.966 13.341 1.00 93.81 96 SER A N 1
ATOM 731 C CA . SER A 1 96 ? -7.725 3.852 13.637 1.00 93.81 96 SER A CA 1
ATOM 732 C C . SER A 1 96 ? -7.393 3.124 14.945 1.00 93.81 96 SER A C 1
ATOM 734 O O . SER A 1 96 ? -8.290 2.632 15.626 1.00 93.81 96 SER A O 1
ATOM 736 N N . ARG A 1 97 ? -6.116 3.108 15.348 1.00 95.56 97 ARG A N 1
ATOM 737 C CA . ARG A 1 97 ? -5.657 2.544 16.628 1.00 95.56 97 ARG A CA 1
ATOM 738 C C . ARG A 1 97 ? -5.558 3.565 17.768 1.00 95.56 97 ARG A C 1
ATOM 740 O O . ARG A 1 97 ? -5.121 3.203 18.857 1.00 95.56 97 ARG A O 1
ATOM 747 N N . ASN A 1 98 ? -5.967 4.819 17.547 1.00 95.56 98 ASN A N 1
ATOM 748 C CA 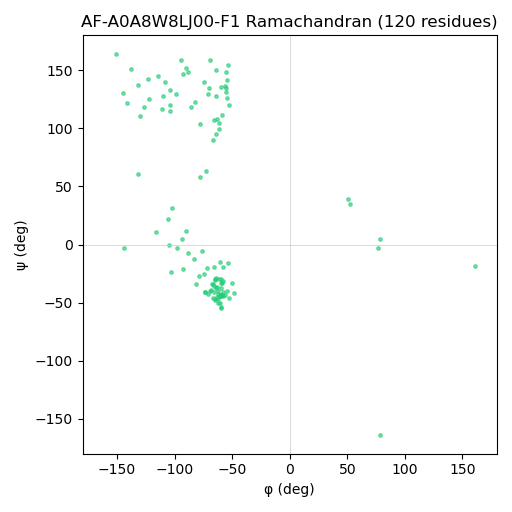. ASN A 1 98 ? -5.870 5.922 18.514 1.00 95.56 98 ASN A CA 1
ATOM 749 C C . ASN A 1 98 ? -4.448 6.107 19.095 1.00 95.56 98 ASN A C 1
ATOM 751 O O . ASN A 1 98 ? -4.265 6.453 20.265 1.00 95.56 98 ASN A O 1
ATOM 755 N N . ILE A 1 99 ? -3.426 5.860 18.272 1.00 96.12 99 ILE A N 1
ATOM 756 C CA . ILE A 1 99 ? -2.020 6.026 18.639 1.00 96.12 99 ILE A CA 1
ATOM 757 C C . ILE A 1 99 ? -1.639 7.484 18.400 1.00 96.12 99 ILE A C 1
ATOM 759 O O . ILE A 1 99 ? -1.674 7.983 17.275 1.00 96.12 99 ILE A O 1
ATOM 763 N N . LYS A 1 100 ? -1.256 8.181 19.471 1.00 94.38 100 LYS A N 1
ATOM 764 C CA . LYS A 1 100 ? -0.833 9.583 19.405 1.00 94.38 100 LYS A CA 1
ATOM 765 C C . LYS A 1 100 ? 0.687 9.693 19.247 1.00 94.38 100 LYS A C 1
ATOM 767 O O . LYS A 1 100 ? 1.411 8.877 19.825 1.00 94.38 100 LYS A O 1
ATOM 772 N N . PRO A 1 101 ? 1.186 10.711 18.522 1.00 92.25 101 PRO A N 1
ATOM 773 C CA . PRO A 1 101 ? 2.610 11.010 18.486 1.00 92.25 101 PRO A CA 1
ATOM 774 C C . PRO A 1 101 ? 3.163 11.205 19.898 1.00 92.25 101 PRO A C 1
ATOM 776 O O . PRO A 1 101 ? 2.511 11.799 20.761 1.00 92.25 101 PRO A O 1
ATOM 779 N N . LYS A 1 102 ? 4.382 10.715 20.133 1.00 90.19 102 LYS A N 1
ATOM 780 C CA . LYS A 1 102 ? 5.106 11.012 21.371 1.00 90.19 102 LYS A CA 1
ATOM 781 C C . LYS A 1 102 ? 5.397 12.518 21.437 1.00 90.19 102 LYS A C 1
ATOM 783 O O . LYS A 1 102 ? 5.567 13.140 20.385 1.00 90.19 102 LYS A O 1
ATOM 788 N N . PRO A 1 103 ? 5.475 13.107 22.642 1.00 88.81 103 PRO A N 1
ATOM 789 C CA . PRO A 1 103 ? 5.918 14.488 22.776 1.00 88.81 103 PRO A CA 1
ATOM 790 C C . PRO A 1 103 ? 7.298 14.666 22.123 1.00 88.81 103 PRO A C 1
ATOM 792 O O . PRO A 1 103 ? 8.094 13.718 22.116 1.00 88.81 103 PRO A O 1
ATOM 795 N N . PRO A 1 104 ? 7.591 15.856 21.568 1.00 86.62 104 PRO A N 1
ATOM 796 C CA . PRO A 1 104 ? 8.886 16.128 20.966 1.00 86.62 104 PRO A CA 1
ATOM 797 C C . PRO A 1 104 ? 9.991 15.845 21.983 1.00 86.62 104 PRO A C 1
ATOM 799 O O . PRO A 1 104 ? 9.889 16.236 23.148 1.00 86.62 104 PRO A O 1
ATOM 802 N N . LEU A 1 105 ? 11.045 15.156 21.538 1.00 84.62 105 LEU A N 1
ATOM 803 C CA . LEU A 1 105 ? 12.232 14.950 22.356 1.00 84.62 105 LEU A CA 1
ATOM 804 C C . LEU A 1 105 ? 12.775 16.332 22.722 1.00 84.62 105 LEU A C 1
ATOM 806 O O . LEU A 1 105 ? 13.239 17.072 21.852 1.00 84.62 105 LEU A O 1
ATOM 810 N N . GLN A 1 106 ? 12.692 16.701 24.000 1.00 79.19 106 GLN A N 1
ATOM 811 C CA . GLN A 1 106 ? 13.370 17.893 24.482 1.00 79.19 106 GLN A CA 1
ATOM 812 C C . GLN A 1 106 ? 14.862 17.654 24.289 1.00 79.19 106 GLN A C 1
ATOM 814 O O . GLN A 1 106 ? 15.469 16.835 24.979 1.00 79.19 106 GLN A O 1
ATOM 819 N N . ARG A 1 107 ? 15.453 18.353 23.318 1.00 74.12 107 ARG A N 1
ATOM 820 C CA . ARG A 1 107 ? 16.901 18.412 23.174 1.00 74.12 107 ARG A CA 1
ATOM 821 C C . ARG A 1 107 ? 17.433 19.052 24.451 1.00 74.12 107 ARG A C 1
ATOM 823 O O . ARG A 1 107 ? 17.372 20.269 24.599 1.00 74.12 107 ARG A O 1
ATOM 830 N N . GLN A 1 108 ? 17.917 18.239 25.387 1.00 66.06 108 GLN A N 1
ATOM 831 C CA . GLN A 1 108 ? 18.711 18.745 26.496 1.00 66.06 108 GLN A CA 1
ATOM 832 C C . GLN A 1 108 ? 19.954 19.376 25.877 1.00 66.06 108 GLN A C 1
ATOM 834 O O . GLN A 1 108 ? 20.836 18.683 25.373 1.00 66.06 108 GLN A O 1
ATOM 839 N N . LEU A 1 109 ? 19.984 20.707 25.847 1.00 62.41 109 LEU A N 1
ATOM 840 C CA . LEU A 1 109 ? 21.194 21.457 25.557 1.00 62.41 109 LEU A CA 1
ATOM 841 C C . LEU A 1 109 ? 22.170 21.144 26.691 1.00 62.41 109 LEU A C 1
ATOM 843 O O . LEU A 1 109 ? 22.091 21.719 27.774 1.00 62.41 109 LEU A O 1
ATOM 847 N N . THR A 1 110 ? 23.052 20.174 26.475 1.00 63.53 110 THR A N 1
ATOM 848 C CA . THR A 1 110 ? 24.190 19.980 27.361 1.00 63.53 110 THR A CA 1
ATOM 849 C C . THR A 1 110 ? 25.148 21.148 27.144 1.00 63.53 110 THR A C 1
ATOM 851 O O . THR A 1 110 ? 25.441 21.545 26.011 1.00 63.53 110 THR A O 1
ATOM 854 N N . ILE A 1 111 ? 25.629 21.713 28.253 1.00 61.03 111 ILE A N 1
ATOM 855 C CA . ILE A 1 111 ? 26.544 22.869 28.314 1.00 61.03 111 ILE A CA 1
ATOM 856 C C . ILE A 1 111 ? 27.819 22.656 27.468 1.00 61.03 111 ILE A C 1
ATOM 858 O O . ILE A 1 111 ? 28.482 23.612 27.091 1.00 61.03 111 ILE A O 1
ATOM 862 N N . SER A 1 112 ? 28.123 21.425 27.057 1.00 59.06 112 SER A N 1
ATOM 863 C CA . SER A 1 112 ? 29.210 21.090 26.132 1.00 59.06 112 SER A CA 1
ATOM 864 C C . SER A 1 112 ? 29.099 21.734 24.738 1.00 59.06 112 SER A C 1
ATOM 866 O O . SER A 1 112 ? 30.083 21.737 24.008 1.00 59.06 112 SER A O 1
ATOM 868 N N . SER A 1 113 ? 27.937 22.277 24.349 1.00 53.12 113 SER A N 1
ATOM 869 C CA . SER A 1 113 ? 27.733 22.870 23.012 1.00 53.12 113 SER A CA 1
ATOM 870 C C . SER A 1 113 ? 28.095 24.363 22.910 1.00 53.12 113 SER A C 1
ATOM 872 O O . SER A 1 113 ? 28.068 24.906 21.811 1.00 53.12 113 SER A O 1
ATOM 874 N N . VAL A 1 114 ? 28.412 25.045 24.022 1.00 55.56 114 VAL A N 1
ATOM 875 C CA . VAL A 1 114 ? 28.723 26.496 24.032 1.00 55.56 114 VAL A CA 1
ATOM 876 C C . VAL A 1 114 ? 30.223 26.828 24.016 1.00 55.56 114 VAL A C 1
ATOM 878 O O . VAL A 1 114 ? 30.575 27.998 23.911 1.00 55.56 114 VAL A O 1
ATOM 881 N N . THR A 1 115 ? 31.128 25.843 24.056 1.00 55.78 115 THR A N 1
ATOM 882 C CA . THR A 1 115 ? 32.586 26.088 24.174 1.00 55.78 115 THR A CA 1
ATOM 883 C C . THR A 1 115 ? 33.362 25.949 22.856 1.00 55.78 115 THR A C 1
ATOM 885 O O . THR A 1 115 ? 34.530 25.577 22.856 1.00 55.78 115 THR A O 1
ATOM 888 N N . SER A 1 116 ? 32.756 26.265 21.712 1.00 54.94 116 SER A N 1
ATOM 889 C CA . SER A 1 116 ? 33.505 26.407 20.453 1.00 54.94 116 SER A CA 1
ATOM 890 C C . SER A 1 116 ? 33.130 27.694 19.723 1.00 54.94 116 SER A C 1
ATOM 892 O O . SER A 1 116 ? 32.625 27.670 18.603 1.00 54.94 116 SER A O 1
ATOM 894 N N . LEU A 1 117 ? 33.370 28.831 20.372 1.00 53.28 117 LEU A N 1
ATOM 895 C CA . LEU A 1 117 ? 33.647 30.077 19.662 1.00 53.28 117 LEU A CA 1
ATOM 896 C C . LEU A 1 117 ? 35.158 30.312 19.771 1.00 53.28 117 LEU A C 1
ATOM 898 O O . LEU A 1 117 ? 35.660 30.373 20.896 1.00 53.28 117 LEU A O 1
ATOM 902 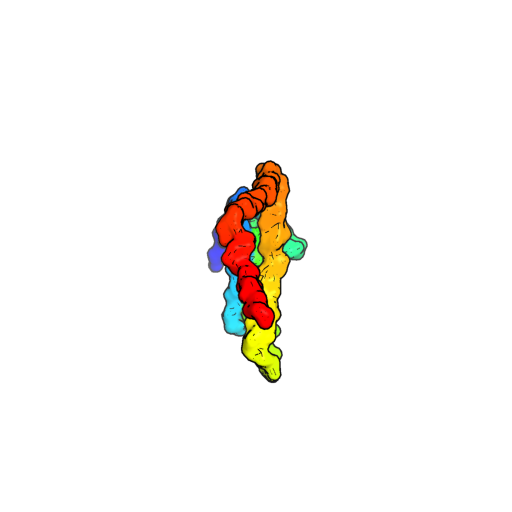N N . PRO A 1 118 ? 35.906 30.387 18.655 1.00 53.44 118 PRO A N 1
ATOM 903 C CA . PRO A 1 118 ? 37.303 30.780 18.718 1.00 53.44 118 PRO A CA 1
ATOM 904 C C . PRO A 1 118 ? 37.364 32.225 19.220 1.00 53.44 118 PRO A C 1
ATOM 906 O O . PRO A 1 118 ? 36.674 33.103 18.701 1.00 53.44 118 PRO A O 1
ATOM 909 N N . VAL A 1 119 ? 38.165 32.463 20.257 1.00 57.31 119 VAL A N 1
ATOM 910 C CA . VAL A 1 119 ? 38.577 33.816 20.630 1.00 57.31 119 VAL A CA 1
ATOM 911 C C . VAL A 1 119 ? 39.445 34.310 19.480 1.00 57.31 119 VAL A C 1
ATOM 913 O O . VAL A 1 119 ? 40.550 33.806 19.292 1.00 57.31 119 VAL A O 1
ATOM 916 N N . SER A 1 120 ? 38.915 35.226 18.671 1.00 57.72 120 SER A N 1
ATOM 917 C CA . SER A 1 120 ? 39.703 35.966 17.691 1.00 57.72 120 SER A CA 1
ATOM 918 C C . SER A 1 120 ? 40.875 36.624 18.416 1.00 57.72 120 SER A C 1
ATOM 920 O O . SER A 1 120 ? 40.677 37.289 19.434 1.00 57.72 120 SER A O 1
ATOM 922 N N . GLU A 1 121 ? 42.080 36.366 17.916 1.00 49.44 121 GLU A N 1
ATOM 923 C CA . GLU A 1 121 ? 43.333 36.943 18.389 1.00 49.44 121 G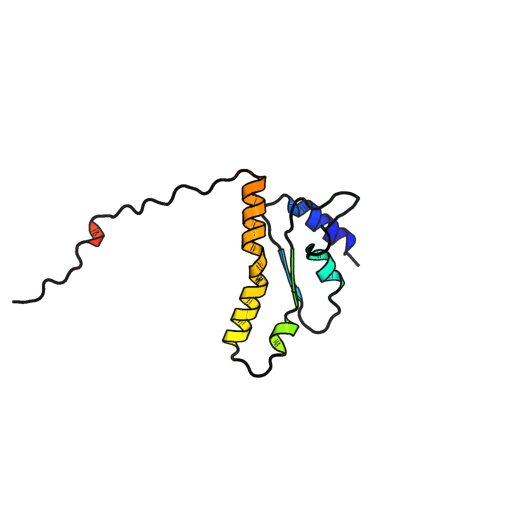LU A CA 1
ATOM 924 C C . GLU A 1 121 ? 43.301 38.481 18.430 1.00 49.44 121 GLU A C 1
ATOM 926 O O . GLU A 1 121 ? 42.532 39.122 17.715 1.00 49.44 121 GLU A O 1
ATOM 931 N N . GLN A 1 122 ? 44.156 38.979 19.328 1.00 43.22 122 GLN A N 1
ATOM 932 C CA . GLN A 1 122 ? 44.551 40.351 19.679 1.00 43.22 122 GLN A CA 1
ATOM 933 C C . GLN A 1 122 ? 44.317 41.456 18.642 1.00 43.22 122 GLN A C 1
ATOM 935 O O . GLN A 1 122 ? 44.671 41.268 17.458 1.00 43.22 122 GLN A O 1
#

Foldseek 3Di:
DCLLVVLVVQLVCLLDLAAEEAEADDDDDCPSVVQLQCVVHFRDHPPGGRPDGRYQYHHLVVLVPPPPDDPVVSVVVSVCSRCVCVVVSNVSNCVVVVNDDDPPPPPPPDPVVPPPDDPPDD

Sequence (122 aa):
TDMPQTCEAIVNAASLPLSIIIVGVGDADFEAMNILDGDDVRLSSRGRYAERDIVQFVPMREFMGRAGENPAAIQAILAKEVLEEIPDQFLSYMKSRNIKPKPPLQRQLTISSVTSLPVSEQ

Secondary structure (DSSP, 8-state):
--HHHHHHHHHHHTTSS--EEEEE-SS---HHHHHHH-SSS--EETTEE-SS--EEEEETHHHHT-TTS-HHHHHHHHHHHHHSSHHHHHHHHHHHTTPPPPPP------GGGS--------

InterPro domains:
  IPR010734 Copine, C-terminal [PF07002] (1-102)
  IPR045052 Copine [PTHR10857] (1-104)

Organism: Magallana gigas (NCBI:txid29159)

pLDDT: mean 84.84, std 13.52, range [43.22, 96.94]

Solvent-accessible surface area (backbone atoms only — not comparable to full-atom values): 7738 Å² total; per-residue (Å²): 132,63,60,71,60,50,42,42,51,50,32,64,43,28,81,48,102,58,77,45,78,47,78,42,74,75,90,70,90,52,69,74,47,62,57,60,26,25,80,94,51,75,41,58,39,96,92,40,65,33,80,44,68,36,42,45,65,42,63,50,52,80,56,64,69,59,80,84,63,59,70,68,56,45,50,51,52,51,51,47,68,72,48,64,56,54,64,57,39,50,48,51,51,32,60,78,68,70,56,72,84,75,78,78,80,77,79,76,81,58,79,84,76,72,81,79,70,83,79,78,76,135

Radius of gyration: 22.48 Å; Cα contacts (8 Å, |Δi|>4): 112; chains: 1; bounding box: 62×59×51 Å